Protein AF-A0A924GXN1-F1 (afdb_monomer_lite)

Secondary structure (DSSP, 8-state):
-EEE-GGG-S-HHHHHHHHHHHHHHHTT---EEEETTGGGS-HHHHHHHHHHHHHHH-SSEEEE-BTTTTBTHHHHHHHHHHHHH----

Radius of gyration: 13.4 Å; chains: 1; bounding box: 30×24×40 Å

Structure (mmCIF, N/CA/C/O backbone):
data_AF-A0A924GXN1-F1
#
_entry.id   AF-A0A924GXN1-F1
#
loop_
_atom_site.group_PDB
_atom_site.id
_atom_site.type_symbol
_atom_site.label_atom_id
_atom_site.label_alt_id
_atom_site.label_comp_id
_atom_site.label_asym_id
_atom_site.label_entity_id
_atom_site.label_seq_id
_atom_site.pdbx_PDB_ins_code
_atom_site.Cartn_x
_atom_site.Cartn_y
_atom_site.Cartn_z
_atom_site.occupancy
_atom_site.B_iso_or_equiv
_atom_site.auth_seq_id
_atom_site.auth_comp_id
_atom_site.auth_asym_id
_atom_site.auth_atom_id
_atom_site.pdbx_PDB_model_num
ATOM 1 N N . VAL A 1 1 ? -7.830 -5.030 2.345 1.00 94.75 1 VAL A N 1
ATOM 2 C CA . VAL A 1 1 ? -6.589 -4.879 1.549 1.00 94.75 1 VAL A CA 1
ATOM 3 C C . VAL A 1 1 ? -6.987 -4.701 0.095 1.00 94.75 1 VAL A C 1
ATOM 5 O O . VAL A 1 1 ? -7.830 -5.467 -0.355 1.00 94.75 1 VAL A O 1
ATOM 8 N N . LEU A 1 2 ? -6.428 -3.714 -0.605 1.00 95.38 2 LEU A N 1
ATOM 9 C CA . LEU A 1 2 ? -6.605 -3.491 -2.044 1.00 95.38 2 LEU A CA 1
ATOM 10 C C . LEU A 1 2 ? -5.281 -3.789 -2.763 1.00 95.38 2 LEU A C 1
ATOM 12 O O . LEU A 1 2 ? -4.219 -3.406 -2.278 1.00 95.38 2 LEU A O 1
ATOM 16 N N . LEU A 1 3 ? -5.330 -4.501 -3.887 1.00 96.00 3 LEU A N 1
ATOM 17 C CA . LEU A 1 3 ? -4.153 -4.886 -4.670 1.00 96.00 3 LEU A CA 1
ATOM 18 C C . LEU A 1 3 ? -4.190 -4.140 -6.003 1.00 96.00 3 LEU A C 1
ATOM 20 O O . LEU A 1 3 ? -5.112 -4.358 -6.781 1.00 96.00 3 LEU A O 1
ATOM 24 N N . CYS A 1 4 ? -3.174 -3.327 -6.281 1.00 95.69 4 CYS A N 1
ATOM 25 C CA . CYS A 1 4 ? -3.073 -2.561 -7.525 1.00 95.69 4 CYS A CA 1
ATOM 26 C C . CYS A 1 4 ? -1.761 -2.901 -8.246 1.00 95.69 4 CYS A C 1
ATOM 28 O O . CYS A 1 4 ? -0.749 -3.204 -7.607 1.00 95.69 4 CYS A O 1
ATOM 30 N N . ASP A 1 5 ? -1.754 -2.879 -9.579 1.00 95.50 5 ASP A N 1
ATOM 31 C CA . ASP A 1 5 ? -0.540 -3.053 -10.387 1.00 95.50 5 ASP A CA 1
ATOM 32 C C . ASP A 1 5 ? -0.017 -1.669 -10.818 1.00 95.50 5 ASP A C 1
ATOM 34 O O . ASP A 1 5 ? -0.537 -1.084 -11.768 1.00 95.50 5 ASP A O 1
ATOM 38 N N . PRO A 1 6 ? 1.018 -1.122 -10.154 1.00 94.25 6 PRO A N 1
ATOM 39 C CA . PRO A 1 6 ? 1.460 0.262 -10.326 1.00 94.25 6 PRO A CA 1
ATOM 40 C C . PRO A 1 6 ? 2.005 0.568 -11.726 1.00 94.25 6 PRO A C 1
ATOM 42 O O . PRO A 1 6 ? 2.173 1.734 -12.071 1.00 94.25 6 PRO A O 1
ATOM 45 N N . ARG A 1 7 ? 2.277 -0.455 -12.547 1.00 93.88 7 ARG A N 1
ATOM 46 C CA . ARG A 1 7 ? 2.726 -0.281 -13.937 1.00 93.88 7 ARG A CA 1
ATOM 47 C C . ARG A 1 7 ? 1.659 0.354 -14.824 1.00 93.88 7 ARG A C 1
ATOM 49 O O . ARG A 1 7 ? 1.996 0.920 -15.856 1.00 93.88 7 ARG A O 1
ATOM 56 N N . HIS A 1 8 ? 0.395 0.241 -14.425 1.00 90.62 8 HIS A N 1
ATOM 57 C CA . HIS A 1 8 ? -0.745 0.809 -15.138 1.00 90.62 8 HIS A CA 1
ATOM 58 C C . HIS A 1 8 ? -1.295 2.073 -14.457 1.00 90.62 8 HIS A C 1
ATOM 60 O O . HIS A 1 8 ? -2.262 2.645 -14.944 1.00 90.62 8 HIS A O 1
ATOM 66 N N . GLY A 1 9 ? -0.671 2.525 -13.360 1.00 86.25 9 GLY A N 1
ATOM 67 C CA . GLY A 1 9 ? -1.274 3.509 -12.460 1.00 86.25 9 GLY A CA 1
ATOM 68 C C . GLY A 1 9 ? -2.463 2.932 -11.682 1.00 86.25 9 GLY A C 1
ATOM 69 O O . GLY A 1 9 ? -2.737 1.734 -11.762 1.00 86.25 9 GLY A O 1
ATOM 70 N N . LEU A 1 10 ? -3.143 3.782 -10.907 1.00 86.44 10 LEU A N 1
ATOM 71 C CA . LEU A 1 10 ? -4.476 3.460 -10.398 1.00 86.44 10 LEU A CA 1
ATOM 72 C C . LEU A 1 10 ? -5.471 3.660 -11.540 1.00 86.44 10 LEU A C 1
ATOM 74 O O . LEU A 1 10 ? -5.474 4.703 -12.194 1.00 86.44 10 LEU A O 1
ATOM 78 N N . THR A 1 11 ? -6.230 2.613 -11.833 1.00 90.19 11 THR A N 1
ATOM 79 C CA . THR A 1 11 ? -7.232 2.626 -12.896 1.00 90.19 11 THR A CA 1
ATOM 80 C C . THR A 1 11 ? -8.521 3.274 -12.404 1.00 90.19 11 THR A C 1
ATOM 82 O O . THR A 1 11 ? -8.744 3.404 -11.204 1.00 90.19 11 THR A O 1
ATOM 85 N N . GLU A 1 12 ? -9.420 3.605 -13.326 1.00 90.50 12 GLU A N 1
ATOM 86 C CA . GLU A 1 12 ? -10.746 4.137 -12.989 1.00 90.50 12 GLU A CA 1
ATOM 87 C C . GLU A 1 12 ? -11.520 3.220 -12.022 1.00 90.50 12 GLU A C 1
ATOM 89 O O . GLU A 1 12 ? -12.181 3.690 -11.100 1.00 90.50 12 GLU A O 1
ATOM 94 N N . LEU A 1 13 ? -11.386 1.897 -12.170 1.00 91.25 13 LEU A N 1
ATOM 95 C CA . LEU A 1 13 ? -11.999 0.938 -11.247 1.00 91.25 13 LEU A CA 1
ATOM 96 C C . LEU A 1 13 ? -11.371 0.987 -9.848 1.00 91.25 13 LEU A C 1
ATOM 98 O O . LEU A 1 13 ? -12.086 0.821 -8.859 1.00 91.25 13 LEU A O 1
ATOM 102 N N . ASP A 1 14 ? -10.056 1.208 -9.755 1.00 91.44 14 ASP A N 1
ATOM 103 C CA . ASP A 1 14 ? -9.386 1.380 -8.465 1.00 91.44 14 ASP A CA 1
ATOM 104 C C . ASP A 1 14 ? -9.873 2.661 -7.777 1.00 91.44 14 ASP A C 1
ATOM 106 O O . ASP A 1 14 ? -10.182 2.629 -6.587 1.00 91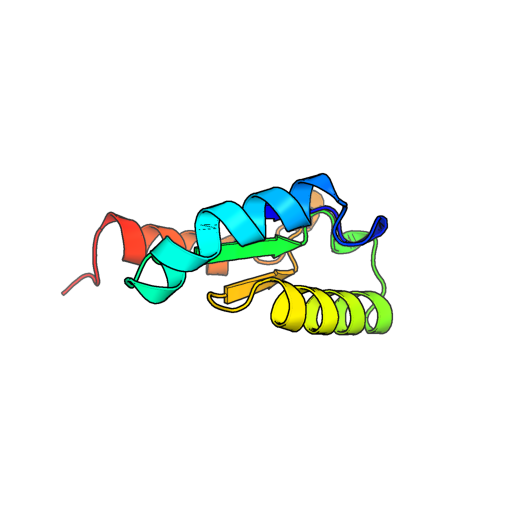.44 14 ASP A O 1
ATOM 110 N N . ASP A 1 15 ? -10.008 3.760 -8.525 1.00 90.19 15 ASP A N 1
ATOM 111 C CA . ASP A 1 15 ? -10.511 5.034 -8.004 1.00 90.19 15 ASP A CA 1
ATOM 112 C C . ASP A 1 15 ? -11.957 4.902 -7.492 1.00 90.19 15 ASP A C 1
ATOM 114 O O . ASP A 1 15 ? -12.242 5.307 -6.365 1.00 90.19 15 ASP A O 1
ATOM 118 N N . ILE A 1 16 ? -12.845 4.229 -8.235 1.00 93.12 16 ILE A N 1
ATOM 119 C CA . ILE A 1 16 ? -14.222 3.948 -7.785 1.00 93.12 16 ILE A CA 1
ATOM 120 C C . ILE A 1 16 ? -14.221 3.131 -6.484 1.00 93.12 16 ILE A C 1
ATOM 122 O O . ILE A 1 16 ? -14.968 3.427 -5.549 1.00 93.12 16 ILE A O 1
ATOM 126 N N . LEU A 1 17 ? -13.377 2.098 -6.384 1.00 92.94 17 LEU A N 1
ATOM 127 C CA . LEU A 1 17 ? -13.264 1.301 -5.158 1.00 92.94 17 LEU A CA 1
ATOM 128 C C . LEU A 1 17 ? -12.745 2.134 -3.979 1.00 92.94 17 LEU A C 1
ATOM 130 O O . LEU A 1 17 ? -13.218 1.957 -2.852 1.00 92.94 17 LEU A O 1
ATOM 134 N N . LEU A 1 18 ? -11.797 3.040 -4.229 1.00 92.69 18 LEU A N 1
ATOM 135 C CA . LEU A 1 18 ? -11.278 3.965 -3.225 1.00 92.69 18 LEU A CA 1
ATOM 136 C C . LEU A 1 18 ? -12.354 4.949 -2.755 1.00 92.69 18 LEU A C 1
ATOM 138 O O . LEU A 1 18 ? -12.472 5.185 -1.555 1.00 92.69 18 LEU A O 1
ATOM 142 N N . GLU A 1 19 ? -13.183 5.480 -3.650 1.00 92.62 19 GLU A N 1
ATOM 143 C CA . GLU A 1 19 ? -14.316 6.332 -3.271 1.00 92.62 19 GLU A CA 1
ATOM 144 C C . GLU A 1 19 ? -15.343 5.576 -2.422 1.00 92.62 19 GLU A C 1
ATOM 146 O O . GLU A 1 19 ? -15.784 6.079 -1.388 1.00 92.62 19 GLU A O 1
ATOM 151 N N . VAL A 1 20 ? -15.665 4.334 -2.792 1.00 93.75 20 VAL A N 1
ATOM 152 C CA . VAL A 1 20 ? -16.611 3.491 -2.045 1.00 93.75 20 VAL A CA 1
ATOM 153 C C . VAL A 1 20 ? -16.082 3.127 -0.652 1.00 93.75 20 VAL A C 1
ATOM 155 O O . VAL A 1 20 ? -16.859 3.041 0.303 1.00 93.75 20 VAL A O 1
ATOM 158 N N . ILE A 1 21 ? -14.773 2.886 -0.506 1.00 92.62 21 ILE A N 1
ATOM 159 C CA . ILE A 1 21 ? -14.183 2.496 0.783 1.00 92.62 21 ILE A CA 1
ATOM 160 C C . ILE A 1 21 ? -13.914 3.703 1.694 1.00 92.62 21 ILE A C 1
ATOM 162 O O . ILE A 1 21 ? -13.958 3.545 2.916 1.00 92.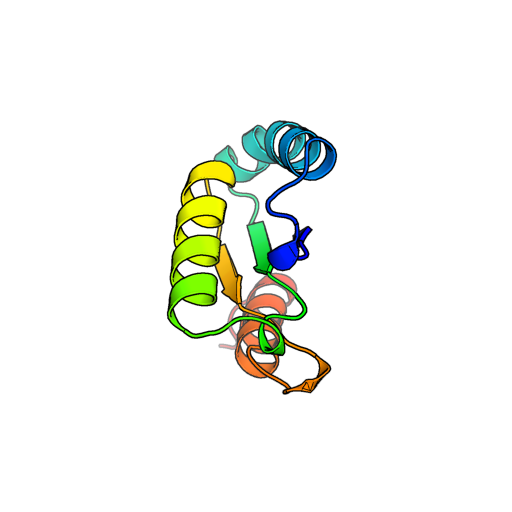62 21 ILE A O 1
ATOM 166 N N . ARG A 1 22 ? -13.666 4.895 1.132 1.00 91.56 22 ARG A N 1
ATOM 167 C CA . ARG A 1 22 ? -13.214 6.097 1.857 1.00 91.56 22 ARG A CA 1
ATOM 168 C C . ARG A 1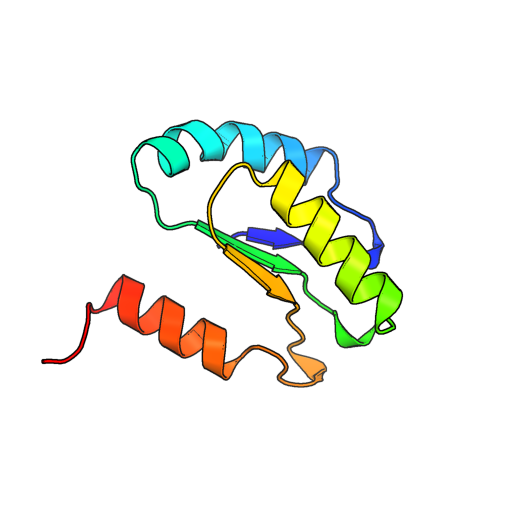 22 ? -14.047 6.435 3.101 1.00 91.56 22 ARG A C 1
ATOM 170 O O . ARG A 1 22 ? -13.431 6.564 4.158 1.00 91.56 22 ARG A O 1
ATOM 177 N N . PRO A 1 23 ? -15.396 6.449 3.071 1.00 93.50 23 PRO A N 1
ATOM 178 C CA . PRO A 1 23 ? -16.186 6.740 4.271 1.00 93.50 23 PRO A CA 1
ATOM 179 C C . PRO A 1 23 ? -15.930 5.750 5.414 1.00 93.50 23 PRO A C 1
ATOM 181 O O . PRO A 1 23 ? -15.952 6.115 6.585 1.00 93.50 23 PRO A O 1
ATOM 184 N N . ARG A 1 24 ? -15.654 4.478 5.095 1.00 93.44 24 ARG A N 1
ATOM 185 C CA . ARG A 1 24 ? -15.329 3.466 6.110 1.00 93.44 24 ARG A CA 1
ATOM 186 C C . ARG A 1 24 ? -13.932 3.677 6.677 1.00 93.44 24 ARG A C 1
ATOM 188 O O . ARG A 1 24 ? -13.732 3.464 7.868 1.00 93.44 24 ARG A O 1
ATOM 195 N N . VAL A 1 25 ? -12.977 4.083 5.840 1.00 92.38 25 VAL A N 1
ATOM 196 C CA . VAL A 1 25 ? -11.614 4.422 6.280 1.00 92.38 25 VAL A CA 1
ATOM 197 C C . VAL A 1 25 ? -11.652 5.604 7.248 1.00 92.38 25 VAL A C 1
ATOM 199 O O . VAL A 1 25 ? -11.045 5.531 8.313 1.00 92.38 25 VAL A O 1
ATOM 202 N N . GLU A 1 26 ? -12.445 6.633 6.946 1.00 91.19 26 GLU A N 1
ATOM 203 C CA . GLU A 1 26 ? -12.684 7.782 7.835 1.00 91.19 26 GLU A CA 1
ATOM 204 C C . GLU A 1 26 ? -13.356 7.376 9.159 1.00 91.19 26 GLU A C 1
ATOM 206 O O . GLU A 1 26 ? -13.071 7.954 10.204 1.00 91.19 26 GLU A O 1
ATOM 211 N N . GLN A 1 27 ? -14.188 6.330 9.143 1.00 93.50 27 GLN A N 1
ATOM 212 C CA . GLN A 1 27 ? -14.803 5.730 10.336 1.00 93.50 27 GLN A CA 1
ATOM 213 C C . GLN A 1 27 ? -13.871 4.772 11.104 1.00 93.50 27 GLN A C 1
ATOM 215 O O . GLN A 1 27 ? -14.302 4.133 12.064 1.00 93.50 27 GLN A O 1
ATOM 220 N N . GLY A 1 28 ? -12.599 4.659 10.710 1.00 90.94 28 GLY A N 1
ATOM 221 C CA . GLY A 1 28 ? -11.587 3.868 11.417 1.00 90.94 28 GLY A CA 1
ATOM 222 C C . GLY A 1 28 ? -11.334 2.472 10.844 1.00 90.94 28 GLY A C 1
ATOM 223 O O . GLY A 1 28 ? -10.649 1.667 11.480 1.00 90.94 28 GLY A O 1
ATOM 224 N N . LEU A 1 29 ? -11.842 2.154 9.647 1.00 93.00 29 LEU A N 1
ATOM 225 C CA . LEU A 1 29 ? -11.478 0.915 8.960 1.00 93.00 29 LEU A CA 1
ATOM 226 C C . LEU A 1 29 ? -9.974 0.906 8.651 1.00 93.00 29 LEU A C 1
ATOM 228 O O . LEU A 1 29 ? -9.471 1.735 7.893 1.00 93.00 29 LEU A O 1
ATOM 232 N N . LYS A 1 30 ? -9.269 -0.104 9.171 1.00 94.12 30 LYS A N 1
ATOM 233 C CA . LYS A 1 30 ? -7.873 -0.376 8.813 1.00 94.12 30 LYS A CA 1
ATOM 234 C C . LYS A 1 30 ? -7.783 -0.719 7.323 1.00 94.12 30 LYS A C 1
ATOM 236 O O . LYS A 1 30 ? -8.338 -1.724 6.872 1.00 94.12 30 LYS A O 1
ATOM 241 N N . PHE A 1 31 ? -7.082 0.111 6.557 1.00 95.25 31 PHE A N 1
ATOM 242 C CA . PHE A 1 31 ? -6.989 -0.010 5.105 1.00 95.25 31 PHE A CA 1
ATOM 243 C C . PHE A 1 31 ? -5.532 -0.054 4.644 1.00 95.25 31 PHE A C 1
ATOM 245 O O . PHE A 1 31 ? -4.680 0.652 5.175 1.00 95.25 31 PHE A O 1
ATOM 252 N N . LEU A 1 32 ? -5.250 -0.931 3.679 1.00 96.81 32 LEU A N 1
ATOM 253 C CA . LEU A 1 32 ? -3.917 -1.177 3.132 1.00 96.81 32 LEU A CA 1
ATOM 254 C C . LEU A 1 32 ? -4.026 -1.381 1.624 1.00 96.81 32 LEU A C 1
ATOM 256 O O . LEU A 1 32 ? -4.768 -2.266 1.182 1.00 96.81 32 LEU A O 1
ATOM 260 N N . VAL A 1 33 ? -3.251 -0.609 0.868 1.00 96.50 33 VAL A N 1
ATOM 261 C CA . VAL A 1 33 ? -3.050 -0.748 -0.574 1.00 96.50 33 VAL A CA 1
ATOM 262 C C . VAL A 1 33 ? -1.681 -1.376 -0.831 1.00 96.50 33 VAL A C 1
ATOM 264 O O . VAL A 1 33 ? -0.648 -0.886 -0.370 1.00 96.50 33 VAL A O 1
ATOM 267 N N . LEU A 1 34 ? -1.664 -2.465 -1.594 1.00 97.69 34 LEU A N 1
ATOM 268 C CA . LEU A 1 34 ? -0.452 -3.150 -2.022 1.00 97.69 34 LEU A CA 1
ATOM 269 C C . LEU A 1 34 ? -0.217 -2.909 -3.509 1.00 97.69 34 LEU A C 1
ATOM 271 O O . LEU A 1 34 ? -0.970 -3.383 -4.359 1.00 97.69 34 LEU A O 1
ATOM 275 N N . LEU A 1 35 ? 0.878 -2.221 -3.815 1.00 97.56 35 LEU A N 1
ATOM 276 C CA . LEU A 1 35 ? 1.363 -2.020 -5.174 1.00 97.56 35 LEU A CA 1
ATOM 277 C C . LEU A 1 35 ? 2.145 -3.268 -5.603 1.00 97.56 35 LEU A C 1
ATOM 279 O O . LEU A 1 35 ? 3.347 -3.397 -5.349 1.00 97.56 35 LEU A O 1
ATOM 283 N N . THR A 1 36 ? 1.422 -4.225 -6.178 1.00 97.88 36 THR A N 1
ATOM 284 C CA . THR A 1 36 ? 1.919 -5.549 -6.573 1.00 97.88 36 THR A CA 1
ATOM 285 C C . THR A 1 36 ? 2.930 -5.484 -7.717 1.00 97.88 36 THR A C 1
ATOM 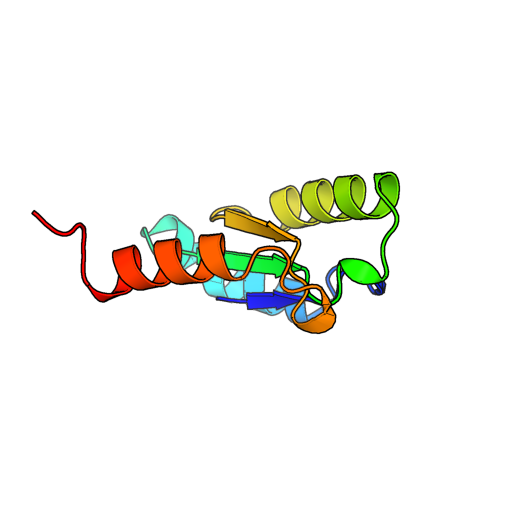287 O O . THR A 1 36 ? 3.070 -4.467 -8.385 1.00 97.88 36 THR A O 1
ATOM 290 N N . LYS A 1 37 ? 3.669 -6.578 -7.953 1.00 97.38 37 LYS A N 1
ATOM 291 C CA . LYS A 1 37 ? 4.684 -6.677 -9.026 1.00 97.38 37 LYS A CA 1
ATOM 292 C C . LYS A 1 37 ? 5.710 -5.533 -9.005 1.00 97.38 37 LYS A C 1
ATOM 294 O O . LYS A 1 37 ? 6.273 -5.177 -10.037 1.00 97.38 37 LYS A O 1
ATOM 299 N N . SER A 1 38 ? 5.997 -4.979 -7.825 1.00 97.50 38 SER A N 1
ATOM 300 C CA . SER A 1 38 ? 6.966 -3.885 -7.663 1.00 97.50 38 SER A CA 1
ATOM 301 C C . SER A 1 38 ? 8.397 -4.254 -8.075 1.00 97.50 38 SER A C 1
ATOM 303 O O . SER A 1 38 ? 9.225 -3.366 -8.237 1.00 97.50 38 SER A O 1
ATOM 305 N N . ASP A 1 39 ? 8.694 -5.540 -8.293 1.00 97.56 39 ASP A N 1
ATOM 306 C CA . ASP A 1 39 ? 9.944 -6.010 -8.909 1.00 97.56 39 ASP A CA 1
ATOM 307 C C . ASP A 1 39 ? 10.114 -5.584 -10.373 1.00 97.56 39 ASP A C 1
ATOM 309 O O . ASP A 1 39 ? 11.215 -5.666 -10.910 1.00 97.56 39 ASP A O 1
ATOM 313 N N . LYS A 1 40 ? 9.032 -5.143 -11.017 1.00 97.56 40 LYS A N 1
ATOM 314 C CA . LYS A 1 40 ? 9.040 -4.607 -12.378 1.00 97.56 40 L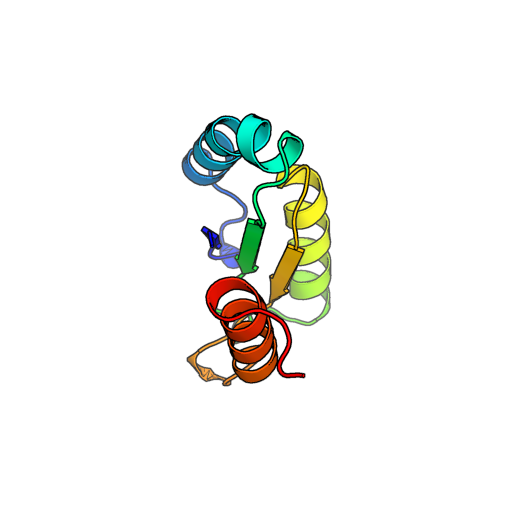YS A CA 1
ATOM 315 C C . LYS A 1 40 ? 9.312 -3.110 -12.438 1.00 97.56 40 LYS A C 1
ATOM 317 O O . LYS A 1 40 ? 9.430 -2.591 -13.539 1.00 97.56 40 LYS A O 1
ATOM 322 N N . LEU A 1 41 ? 9.374 -2.442 -11.287 1.00 97.00 41 LEU A N 1
ATOM 323 C CA . LEU A 1 41 ? 9.659 -1.020 -11.196 1.00 97.00 41 LEU A CA 1
ATOM 324 C C . LEU A 1 41 ? 11.119 -0.798 -10.817 1.00 97.00 41 LEU A C 1
ATOM 326 O O . LEU A 1 41 ? 11.672 -1.494 -9.960 1.00 97.00 41 LEU A O 1
ATOM 330 N N . ASN A 1 42 ? 11.720 0.233 -11.393 1.00 96.88 42 ASN A N 1
ATOM 331 C CA . ASN A 1 42 ? 12.953 0.796 -10.872 1.00 96.88 42 ASN A CA 1
ATOM 332 C C . ASN A 1 42 ? 12.683 1.613 -9.584 1.00 96.88 42 ASN A C 1
ATOM 334 O O . ASN A 1 42 ? 11.546 1.777 -9.130 1.00 96.88 42 ASN A O 1
ATOM 338 N N . ARG A 1 43 ? 13.748 2.121 -8.951 1.00 95.94 43 ARG A N 1
ATOM 339 C CA . ARG A 1 43 ? 13.647 2.845 -7.670 1.00 95.94 43 ARG A CA 1
ATOM 340 C C . ARG A 1 43 ? 12.795 4.117 -7.768 1.00 95.94 43 ARG A C 1
ATOM 342 O O . ARG A 1 43 ? 12.029 4.411 -6.848 1.00 95.94 43 ARG A O 1
ATOM 349 N N . GLU A 1 44 ? 12.941 4.870 -8.852 1.00 97.38 44 GLU A N 1
ATOM 350 C CA . GLU A 1 44 ? 12.231 6.135 -9.065 1.00 97.38 44 GLU A CA 1
ATOM 351 C C . GLU A 1 44 ? 10.756 5.887 -9.375 1.00 97.38 44 GLU A C 1
ATOM 353 O O . GLU A 1 44 ? 9.887 6.495 -8.753 1.00 97.38 44 GLU A O 1
ATOM 358 N N . GLU A 1 45 ? 10.465 4.917 -10.242 1.00 96.94 45 GLU A N 1
ATOM 359 C CA . GLU A 1 45 ? 9.106 4.460 -10.542 1.00 96.94 45 GLU A CA 1
ATOM 360 C C . GLU A 1 45 ? 8.387 3.969 -9.282 1.00 96.94 45 GLU A C 1
ATOM 362 O O . GLU A 1 45 ? 7.248 4.358 -9.031 1.00 96.94 45 GLU A O 1
ATOM 367 N N . GLY A 1 46 ? 9.063 3.173 -8.446 1.00 96.94 46 GLY A N 1
ATOM 368 C CA . GLY A 1 46 ? 8.515 2.707 -7.171 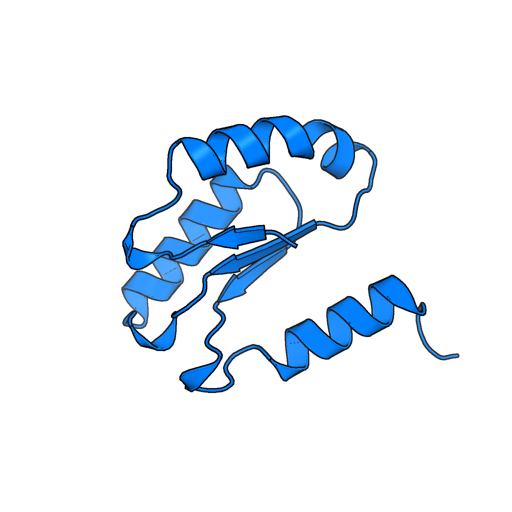1.00 96.94 46 GLY A CA 1
ATOM 369 C C . GLY A 1 46 ? 8.200 3.854 -6.209 1.00 96.94 46 GLY A C 1
ATOM 370 O O . GLY A 1 46 ? 7.137 3.867 -5.589 1.00 96.94 46 GLY A O 1
ATOM 371 N N . THR A 1 47 ? 9.094 4.841 -6.114 1.00 97.06 47 THR A N 1
ATOM 372 C CA . THR A 1 47 ? 8.890 6.039 -5.281 1.00 97.06 47 THR A CA 1
ATOM 373 C C . THR A 1 47 ? 7.716 6.874 -5.790 1.00 97.06 47 THR A C 1
ATOM 375 O O . THR A 1 47 ? 6.861 7.292 -5.008 1.00 97.06 47 THR A O 1
ATOM 378 N N . LYS A 1 48 ? 7.631 7.071 -7.110 1.00 96.06 48 LYS A N 1
ATOM 379 C CA . LYS A 1 48 ? 6.541 7.807 -7.754 1.00 96.06 48 LYS A CA 1
ATOM 380 C C . LYS A 1 48 ? 5.197 7.110 -7.547 1.00 96.06 48 LYS A C 1
ATOM 382 O O . LYS A 1 48 ? 4.241 7.764 -7.139 1.00 96.06 48 LYS A O 1
ATOM 387 N N . ALA A 1 49 ? 5.135 5.796 -7.762 1.00 95.88 49 ALA A N 1
ATOM 388 C CA . ALA A 1 49 ? 3.920 5.008 -7.573 1.00 95.88 49 ALA A CA 1
ATOM 389 C C . ALA A 1 49 ? 3.424 5.055 -6.120 1.00 95.88 49 ALA A C 1
ATOM 391 O O . ALA A 1 49 ? 2.234 5.249 -5.889 1.00 95.88 49 ALA A O 1
ATOM 392 N N . LEU A 1 50 ? 4.333 4.957 -5.140 1.00 95.88 50 LEU A N 1
ATOM 393 C CA . LEU A 1 50 ? 3.992 5.134 -3.725 1.00 95.88 50 LEU A CA 1
ATOM 394 C C . LEU A 1 50 ? 3.406 6.518 -3.441 1.00 95.88 50 LEU A C 1
ATOM 396 O O . LEU A 1 50 ? 2.413 6.615 -2.727 1.00 95.88 50 LEU A O 1
ATOM 400 N N . SER A 1 51 ? 4.022 7.575 -3.973 1.00 94.25 51 SER A N 1
ATOM 401 C CA . SER A 1 51 ? 3.561 8.950 -3.759 1.00 94.25 51 SER A CA 1
ATOM 402 C C . SER A 1 51 ? 2.149 9.161 -4.315 1.00 94.25 51 SER A C 1
ATOM 404 O O . SER A 1 51 ? 1.262 9.622 -3.599 1.00 94.25 51 SER A O 1
ATOM 406 N N . ILE A 1 52 ? 1.917 8.732 -5.559 1.00 93.31 52 ILE A N 1
ATOM 407 C CA . ILE A 1 52 ? 0.617 8.838 -6.235 1.00 93.31 52 ILE A CA 1
ATOM 408 C C . ILE A 1 52 ? -0.457 8.051 -5.478 1.00 93.31 52 ILE A C 1
ATOM 410 O O . ILE A 1 52 ? -1.494 8.606 -5.119 1.00 93.31 52 ILE A O 1
ATOM 414 N N . ALA A 1 53 ? -0.187 6.785 -5.160 1.00 93.81 53 ALA A N 1
ATOM 415 C CA . ALA A 1 53 ? -1.159 5.937 -4.482 1.00 93.81 53 ALA A CA 1
ATOM 416 C C . ALA A 1 53 ? -1.491 6.431 -3.066 1.00 93.81 53 ALA A C 1
ATOM 418 O O . ALA A 1 53 ? -2.640 6.327 -2.650 1.00 93.81 53 ALA A O 1
ATOM 419 N N . LYS A 1 54 ? -0.535 7.023 -2.336 1.00 92.81 54 LYS A N 1
ATOM 420 C CA . LYS A 1 54 ? -0.813 7.655 -1.032 1.00 92.81 54 LYS A CA 1
ATOM 421 C C . LYS A 1 54 ? -1.760 8.846 -1.153 1.00 92.81 54 LYS A C 1
ATOM 423 O O . LYS A 1 54 ? -2.646 8.990 -0.317 1.00 92.81 54 LYS A O 1
ATOM 428 N N . LEU A 1 55 ? -1.585 9.680 -2.180 1.00 91.19 55 LEU A N 1
ATOM 429 C CA . LEU A 1 55 ? -2.473 10.817 -2.432 1.00 91.19 55 LEU A CA 1
ATOM 430 C C . LEU A 1 55 ? -3.889 10.346 -2.798 1.00 91.19 55 LEU A C 1
ATOM 432 O O . LEU A 1 55 ? -4.862 10.866 -2.256 1.00 91.19 55 LEU A O 1
ATOM 436 N N . GLN A 1 56 ? -4.007 9.340 -3.669 1.00 88.06 56 GLN A N 1
ATOM 437 C CA . GLN A 1 56 ? -5.304 8.836 -4.136 1.00 88.06 56 GLN A CA 1
ATOM 438 C C . GLN A 1 56 ? -6.052 8.026 -3.068 1.00 88.06 56 GLN A C 1
ATOM 440 O O . GLN A 1 56 ? -7.263 8.191 -2.918 1.00 88.06 56 GLN A O 1
ATOM 445 N N . ALA A 1 57 ? -5.347 7.214 -2.270 1.00 87.94 57 ALA A N 1
ATOM 446 C CA . ALA A 1 57 ? -5.964 6.371 -1.246 1.00 87.94 57 ALA A CA 1
ATOM 447 C C . ALA A 1 57 ? -6.745 7.169 -0.188 1.00 87.94 57 ALA A C 1
ATOM 449 O O . ALA A 1 57 ? -7.701 6.650 0.381 1.00 87.94 57 ALA A O 1
ATOM 450 N N . GLY A 1 58 ? -6.365 8.428 0.073 1.00 83.25 58 GLY A N 1
ATOM 451 C CA . GLY A 1 58 ? -7.105 9.301 0.989 1.00 83.25 58 GLY A CA 1
ATOM 452 C C . GLY A 1 58 ? -7.090 8.866 2.457 1.00 83.25 58 GLY A C 1
ATOM 453 O O . GLY A 1 58 ? -7.855 9.397 3.253 1.00 83.25 58 GLY A O 1
ATOM 454 N N . GLY A 1 59 ? -6.245 7.894 2.804 1.00 85.44 59 GLY A N 1
ATOM 455 C CA . GLY A 1 59 ? -6.164 7.267 4.117 1.00 85.44 59 GLY A CA 1
ATOM 456 C C . GLY A 1 59 ? -5.619 5.840 4.021 1.00 85.44 59 GLY A C 1
ATOM 457 O O . GLY A 1 59 ? -5.530 5.261 2.938 1.00 85.44 59 GLY A O 1
ATOM 458 N N . GLY A 1 60 ? -5.253 5.264 5.166 1.00 89.25 60 GLY A N 1
ATOM 459 C CA . GLY A 1 60 ? -4.650 3.931 5.237 1.00 89.25 60 GLY A CA 1
ATOM 460 C C . GLY A 1 60 ? -3.180 3.876 4.803 1.00 89.25 60 GLY A C 1
ATOM 461 O O . GLY A 1 60 ? -2.543 4.891 4.518 1.00 89.25 60 GLY A O 1
ATOM 462 N N . ASP A 1 61 ? -2.639 2.660 4.775 1.00 94.06 61 ASP A N 1
ATOM 463 C CA . ASP A 1 61 ? -1.249 2.390 4.413 1.00 94.06 61 ASP A CA 1
ATOM 464 C C . ASP A 1 61 ? -1.102 2.038 2.933 1.00 94.06 61 ASP A C 1
ATOM 466 O O . ASP A 1 61 ? -1.956 1.383 2.338 1.00 94.06 61 ASP A O 1
ATOM 470 N N . VAL A 1 62 ? 0.039 2.395 2.344 1.00 96.19 62 VAL A N 1
ATOM 471 C CA . VAL A 1 62 ? 0.391 2.023 0.967 1.00 96.19 62 VAL A CA 1
ATOM 472 C C . VAL A 1 62 ? 1.804 1.457 0.938 1.00 96.19 62 VAL A C 1
ATOM 474 O O . VAL A 1 62 ? 2.742 2.115 1.398 1.00 96.19 62 VAL A O 1
ATOM 477 N N . LYS A 1 63 ? 1.971 0.252 0.379 1.00 97.38 63 LYS A N 1
ATOM 478 C CA . LYS A 1 63 ? 3.257 -0.466 0.356 1.00 97.38 63 LYS A CA 1
ATOM 479 C C . LYS A 1 63 ? 3.573 -1.044 -1.021 1.00 97.38 63 LYS A C 1
ATOM 481 O O . LYS A 1 63 ? 2.688 -1.512 -1.735 1.00 97.38 63 LYS A O 1
ATOM 486 N N . LEU A 1 64 ? 4.859 -1.053 -1.380 1.00 97.62 64 LEU A N 1
ATOM 487 C CA . LEU A 1 64 ? 5.351 -1.823 -2.527 1.00 97.62 64 LEU A CA 1
ATOM 488 C C . LEU A 1 64 ? 5.378 -3.305 -2.159 1.00 97.62 64 LEU A C 1
ATOM 490 O O . LEU A 1 64 ? 5.936 -3.677 -1.129 1.00 97.62 64 LEU A O 1
ATOM 494 N N . PHE A 1 65 ? 4.847 -4.151 -3.035 1.00 98.44 65 PHE A N 1
ATOM 495 C CA . PHE A 1 65 ? 4.759 -5.587 -2.810 1.00 98.44 65 PHE A CA 1
ATOM 496 C C . PHE A 1 65 ? 5.258 -6.367 -4.031 1.00 98.44 65 PHE A C 1
ATOM 498 O O . PHE A 1 65 ? 4.985 -6.011 -5.181 1.00 98.44 65 PHE A O 1
ATOM 505 N N . SER A 1 66 ? 6.016 -7.438 -3.812 1.00 98.06 66 SER A N 1
ATOM 506 C CA . SER A 1 66 ? 6.365 -8.393 -4.868 1.00 98.06 66 SER A CA 1
ATOM 507 C C . SER A 1 66 ? 6.344 -9.800 -4.300 1.00 98.06 66 SER A C 1
ATOM 509 O O . SER A 1 66 ? 7.229 -10.176 -3.536 1.00 98.06 66 SER A O 1
ATOM 511 N N . ALA A 1 67 ? 5.365 -10.597 -4.729 1.00 96.75 67 ALA A N 1
ATOM 512 C CA . ALA A 1 67 ? 5.325 -12.020 -4.411 1.00 96.75 67 ALA A CA 1
ATOM 513 C C . ALA A 1 67 ? 6.561 -12.747 -4.971 1.00 96.75 67 ALA A C 1
ATOM 515 O O . ALA A 1 67 ? 7.180 -13.546 -4.274 1.00 96.75 67 ALA A O 1
ATOM 516 N N . LEU A 1 68 ? 6.974 -12.405 -6.200 1.00 97.69 68 LEU A N 1
ATOM 517 C CA . LEU A 1 68 ? 8.105 -13.037 -6.883 1.00 97.69 68 LEU A CA 1
ATOM 518 C C . LEU A 1 68 ? 9.439 -12.791 -6.164 1.00 97.69 68 LEU A C 1
ATOM 520 O O . LEU A 1 68 ? 10.251 -13.704 -6.036 1.00 97.69 68 LEU A O 1
ATOM 524 N N . LYS A 1 69 ? 9.676 -11.561 -5.692 1.00 97.50 69 LYS A N 1
ATOM 525 C CA . LYS A 1 69 ? 10.892 -11.192 -4.945 1.00 97.50 69 LYS A CA 1
ATOM 526 C C . LYS A 1 69 ? 10.719 -11.269 -3.429 1.00 97.50 69 LYS A C 1
ATOM 528 O O . LYS A 1 69 ? 11.622 -10.863 -2.707 1.00 97.50 69 LYS A O 1
ATOM 533 N N . LYS A 1 70 ? 9.570 -11.759 -2.953 1.00 96.94 70 LYS A N 1
ATOM 534 C CA . LYS A 1 70 ? 9.172 -11.791 -1.535 1.00 96.94 70 LYS A CA 1
ATOM 535 C C . LYS A 1 70 ? 9.296 -10.432 -0.823 1.00 96.94 70 LYS A C 1
ATOM 537 O O . LYS A 1 70 ? 9.424 -10.367 0.396 1.00 96.94 70 LYS A O 1
ATOM 542 N N . LYS A 1 71 ? 9.239 -9.328 -1.573 1.00 96.81 71 LYS A N 1
ATOM 543 C CA . LYS A 1 71 ? 9.352 -7.968 -1.035 1.00 96.81 71 LYS A CA 1
ATOM 544 C C . LYS A 1 71 ? 8.040 -7.574 -0.362 1.00 96.81 71 LYS A C 1
ATOM 546 O O . LYS A 1 71 ? 6.990 -7.644 -1.001 1.00 96.81 71 LYS A O 1
ATOM 551 N N . GLY A 1 72 ? 8.124 -7.137 0.894 1.00 95.31 72 GLY A N 1
ATOM 552 C CA . GLY A 1 72 ? 6.978 -6.696 1.694 1.00 95.31 72 GLY A CA 1
ATOM 553 C C . GLY A 1 72 ? 6.115 -7.833 2.252 1.00 95.31 72 GLY A C 1
ATOM 554 O O . GLY A 1 72 ? 5.116 -7.554 2.898 1.00 95.31 72 GLY A O 1
ATOM 555 N N . VAL A 1 73 ? 6.471 -9.105 2.025 1.00 96.38 73 VAL A N 1
ATOM 556 C CA . VAL A 1 73 ? 5.668 -10.253 2.487 1.00 96.38 73 VAL A CA 1
ATOM 557 C C . VAL A 1 73 ? 5.630 -10.337 4.008 1.00 96.38 73 VAL A C 1
ATOM 559 O O . VAL A 1 73 ? 4.547 -10.403 4.576 1.00 96.38 73 VAL A O 1
ATOM 562 N N . GLU A 1 74 ? 6.792 -10.305 4.659 1.00 96.50 74 GLU A N 1
ATOM 563 C CA . GLU A 1 74 ? 6.898 -10.388 6.120 1.00 96.50 74 GLU A CA 1
ATOM 564 C C . GLU A 1 74 ? 6.198 -9.210 6.803 1.00 96.50 74 GLU A C 1
ATOM 566 O O . GLU A 1 74 ? 5.330 -9.406 7.647 1.00 96.50 74 GLU A O 1
ATOM 571 N N . GLU A 1 75 ? 6.493 -7.990 6.356 1.00 95.50 75 GLU A N 1
ATOM 572 C CA . GLU A 1 75 ? 5.896 -6.765 6.887 1.00 95.50 75 GLU A CA 1
ATOM 573 C C . GLU A 1 75 ? 4.360 -6.770 6.785 1.00 95.50 75 GLU A C 1
ATOM 575 O O . GLU A 1 75 ? 3.665 -6.430 7.742 1.00 95.50 75 GLU A O 1
ATOM 580 N N . VAL A 1 76 ? 3.816 -7.184 5.633 1.00 96.94 76 VAL A N 1
ATOM 581 C CA . VAL A 1 76 ? 2.365 -7.287 5.430 1.00 96.94 76 VAL A CA 1
ATOM 582 C C . VAL A 1 76 ? 1.773 -8.416 6.268 1.00 96.94 76 VAL A C 1
ATOM 584 O O . VAL A 1 76 ? 0.704 -8.236 6.842 1.00 96.94 76 VAL A O 1
ATOM 587 N N . ALA A 1 77 ? 2.449 -9.561 6.381 1.00 95.88 77 ALA A N 1
ATOM 588 C CA . ALA A 1 77 ? 1.978 -10.670 7.205 1.00 95.88 77 ALA A CA 1
ATOM 589 C C . ALA A 1 77 ? 1.887 -10.272 8.685 1.00 95.88 77 ALA A C 1
ATOM 591 O O . ALA A 1 77 ? 0.857 -10.508 9.311 1.00 95.88 77 ALA A O 1
ATOM 592 N N . MET A 1 78 ? 2.916 -9.608 9.219 1.00 95.56 78 MET A N 1
ATOM 593 C CA . MET A 1 78 ? 2.916 -9.100 10.594 1.00 95.56 78 MET A CA 1
ATOM 594 C C . MET A 1 78 ? 1.788 -8.091 10.819 1.00 95.56 78 MET A C 1
ATOM 596 O O . MET A 1 78 ? 1.024 -8.228 11.772 1.00 95.56 78 MET A O 1
ATOM 600 N N . GLN A 1 79 ? 1.631 -7.129 9.905 1.00 95.50 79 GLN A N 1
ATOM 601 C CA . GLN A 1 79 ? 0.571 -6.125 9.984 1.00 95.50 79 GLN A CA 1
ATOM 602 C C . GLN A 1 79 ? -0.827 -6.758 9.960 1.00 95.50 79 GLN A C 1
ATOM 604 O O . GLN A 1 79 ? -1.678 -6.420 10.780 1.00 95.50 79 GLN A O 1
ATOM 609 N N . LEU A 1 80 ? -1.078 -7.690 9.037 1.00 94.81 80 LEU A N 1
ATOM 610 C CA . LEU A 1 80 ? -2.372 -8.368 8.943 1.00 94.81 80 LEU A CA 1
ATOM 611 C C . LEU A 1 80 ? -2.630 -9.278 10.148 1.00 94.81 80 LEU A C 1
ATOM 613 O O . LEU A 1 80 ? -3.767 -9.346 10.613 1.00 94.81 80 LEU A O 1
ATOM 617 N N . SER A 1 81 ? -1.593 -9.925 10.682 1.00 94.94 81 SER A N 1
ATOM 618 C CA . SER A 1 81 ? -1.690 -10.715 11.911 1.00 94.94 81 SER A CA 1
ATOM 619 C C . SER A 1 81 ? -2.091 -9.839 13.097 1.00 94.94 81 SER A C 1
ATOM 621 O O . SER A 1 81 ? -3.033 -10.180 13.806 1.00 94.94 81 SER A O 1
ATOM 623 N N . GLU A 1 82 ? -1.453 -8.679 13.282 1.00 94.12 82 GLU A N 1
ATOM 624 C CA . GLU A 1 82 ? -1.826 -7.720 14.334 1.00 94.12 82 GLU A CA 1
ATOM 625 C C . GLU A 1 82 ? -3.271 -7.229 14.159 1.00 94.12 82 GLU A C 1
ATOM 627 O O . GLU A 1 82 ? -4.004 -7.025 15.127 1.00 94.12 82 GLU A O 1
ATOM 632 N N . TRP A 1 83 ? -3.722 -7.047 12.916 1.00 93.94 83 TRP A N 1
ATOM 633 C CA . TRP A 1 83 ? -5.087 -6.606 12.644 1.00 93.94 83 TRP A CA 1
ATOM 634 C C . TRP A 1 83 ? -6.139 -7.660 12.962 1.00 93.94 83 TRP A C 1
ATOM 636 O O . TRP A 1 83 ? -7.200 -7.294 13.463 1.00 93.94 83 TRP A O 1
ATOM 646 N N . ALA A 1 84 ? -5.853 -8.926 12.663 1.00 93.00 84 ALA A N 1
ATOM 647 C CA . ALA A 1 84 ? -6.790 -10.026 12.852 1.00 93.00 84 ALA A CA 1
ATOM 648 C C . ALA A 1 84 ? -6.773 -10.602 14.280 1.00 93.00 84 ALA A C 1
ATOM 650 O O . ALA A 1 84 ? -7.809 -11.070 14.742 1.00 93.00 84 ALA A O 1
ATOM 651 N N . HIS A 1 85 ? -5.635 -10.551 14.980 1.00 90.94 85 HIS A N 1
ATOM 652 C CA . HIS A 1 85 ? -5.451 -11.204 16.283 1.00 90.94 85 HIS A CA 1
ATOM 653 C C . HIS A 1 85 ? -5.223 -10.219 17.445 1.00 90.94 85 HIS A C 1
ATOM 655 O O . HIS A 1 85 ? -5.278 -10.632 18.599 1.00 90.94 85 HIS A O 1
ATOM 661 N N . GLY A 1 86 ? -4.993 -8.930 17.170 1.00 79.50 86 GLY A N 1
ATOM 662 C CA . GLY A 1 86 ? -4.540 -7.961 18.174 1.00 79.50 86 GLY A CA 1
ATOM 663 C C . GLY A 1 86 ? -3.029 -8.043 18.423 1.00 79.50 86 GLY A C 1
ATOM 664 O O . GLY A 1 86 ? -2.332 -8.868 17.829 1.00 79.50 86 GLY A O 1
ATOM 665 N N . LYS A 1 87 ? -2.495 -7.163 19.282 1.00 66.94 87 LYS A N 1
ATOM 666 C CA . LYS A 1 87 ? -1.108 -7.304 19.750 1.00 66.94 87 LYS A CA 1
ATOM 667 C C . LYS A 1 87 ? -1.025 -8.529 20.668 1.00 66.94 87 LYS A C 1
ATOM 669 O O . LYS A 1 87 ? -1.859 -8.615 21.568 1.00 66.94 87 LYS A O 1
ATOM 674 N N . PRO A 1 88 ? -0.059 -9.444 20.475 1.00 58.62 88 PRO A N 1
ATOM 675 C CA . PRO A 1 88 ? 0.258 -10.408 21.521 1.00 58.62 88 PRO A CA 1
ATOM 676 C C . PRO A 1 88 ? 0.681 -9.631 22.778 1.00 58.62 88 PRO A C 1
ATOM 678 O O . PRO A 1 88 ? 1.415 -8.645 22.655 1.00 58.62 88 PRO A O 1
ATOM 681 N N . GLU A 1 89 ? 0.146 -10.026 23.937 1.00 54.91 89 GLU A N 1
ATOM 682 C CA . GLU A 1 89 ? 0.573 -9.517 25.252 1.00 54.91 89 GLU A CA 1
ATOM 683 C C . GLU A 1 89 ? 2.072 -9.734 25.490 1.00 54.91 89 GLU A C 1
ATOM 685 O O . GLU A 1 89 ? 2.604 -10.784 25.055 1.00 54.91 89 GLU A O 1
#

Sequence (89 aa):
VLLCDPRHGLTELDDILLEVIRPRVEQGLKFLVLLTKSDKLNREEGTKALSIAKLQAGGGDVKLFSALKKKGVEEVAMQLSEWAHGKPE

Foldseek 3Di:
DAEAAPVVAQDPVNLVVLVVCVVVQVVPPADEYENEPCVPDDPVSLVVSLVRCVVSSNHHYYDYDYPPVRPCVVVVVVVVCCVVPNDDD

pLDDT: mean 92.89, std 7.09, range [54.91, 98.44]